Protein AF-A8NIL8-F1 (afdb_monomer_lite)

Sequence (80 aa):
MGSGSSVPAQSRNIAGGGNGGGGGGNEAGVENGEQQKVDPRLPYPNFRELFTLKNYWKTVRRNDRDCAKMIIAKFVAKIL

Radius of gyration: 20.74 Å; chains: 1; bounding box: 40×33×70 Å

Structure (mmCIF, N/CA/C/O backbone):
data_AF-A8NIL8-F1
#
_entry.id   AF-A8NIL8-F1
#
loop_
_atom_site.group_PDB
_atom_site.id
_atom_site.type_symbol
_atom_site.label_atom_i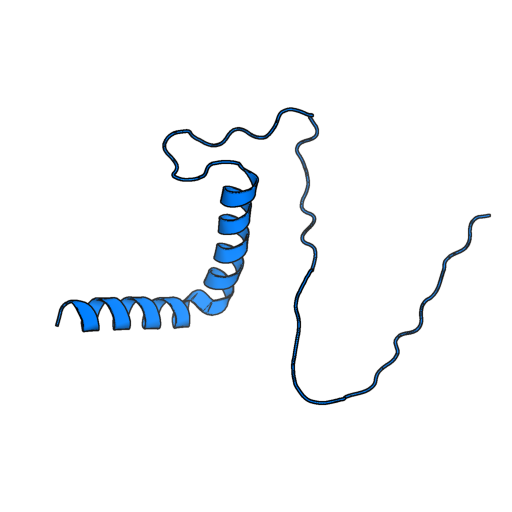d
_atom_site.label_alt_id
_atom_site.label_comp_id
_atom_site.label_asym_id
_atom_site.label_entity_id
_atom_site.label_seq_id
_atom_site.pdbx_PDB_ins_code
_atom_site.Cartn_x
_atom_site.Cartn_y
_atom_site.Cartn_z
_atom_site.occupancy
_atom_site.B_iso_or_equiv
_atom_site.auth_seq_id
_atom_site.auth_comp_id
_atom_site.auth_asym_id
_atom_site.auth_atom_id
_atom_site.pdbx_PDB_model_num
ATOM 1 N N . MET A 1 1 ? 14.531 3.294 47.411 1.00 48.75 1 MET A N 1
ATOM 2 C CA . MET A 1 1 ? 14.349 1.825 47.406 1.00 48.75 1 MET A CA 1
ATOM 3 C C . MET A 1 1 ? 13.351 1.490 46.308 1.00 48.75 1 MET A C 1
ATOM 5 O O . MET A 1 1 ? 12.288 2.091 46.302 1.00 48.75 1 MET A O 1
ATOM 9 N N . GLY A 1 2 ? 13.718 0.621 45.365 1.00 45.62 2 GLY A N 1
ATOM 10 C CA . GLY A 1 2 ? 12.892 0.225 44.215 1.00 45.62 2 GLY A CA 1
ATOM 11 C C . GLY A 1 2 ? 13.767 -0.032 42.987 1.00 45.62 2 GLY A C 1
ATOM 12 O O . GLY A 1 2 ? 14.136 0.900 42.287 1.00 45.62 2 GLY A O 1
ATOM 13 N N . SER A 1 3 ? 14.190 -1.283 42.833 1.00 44.41 3 SER A N 1
ATOM 14 C CA . SER A 1 3 ? 15.386 -1.745 42.123 1.00 44.41 3 SER A CA 1
ATOM 15 C C . SER A 1 3 ? 15.287 -1.741 40.593 1.00 44.41 3 SER A C 1
ATOM 17 O O . SER A 1 3 ? 14.295 -2.189 40.024 1.00 44.41 3 SER A O 1
ATOM 19 N N . GLY A 1 4 ? 16.368 -1.314 39.931 1.00 47.38 4 GLY A N 1
ATOM 20 C CA . GLY A 1 4 ? 16.589 -1.533 38.504 1.00 47.38 4 GLY A CA 1
ATOM 21 C C . GLY A 1 4 ? 16.730 -3.024 38.194 1.00 47.38 4 GLY A C 1
ATOM 22 O O . GLY A 1 4 ? 17.578 -3.703 38.769 1.00 47.38 4 GLY A O 1
ATOM 23 N N . SER A 1 5 ? 15.890 -3.523 37.288 1.00 46.34 5 SER A N 1
ATOM 24 C CA . SER A 1 5 ? 16.009 -4.867 36.726 1.00 46.34 5 SER A CA 1
ATOM 25 C C . SER A 1 5 ? 16.813 -4.787 35.430 1.00 46.34 5 SER A C 1
ATOM 27 O O . SER A 1 5 ? 16.353 -4.268 34.414 1.00 46.34 5 SER A O 1
ATOM 29 N N . SER A 1 6 ? 18.055 -5.250 35.504 1.00 52.25 6 SER A N 1
ATOM 30 C CA . SER A 1 6 ? 18.960 -5.480 34.386 1.00 52.25 6 SER A CA 1
ATOM 31 C C . SER A 1 6 ? 18.620 -6.815 33.722 1.00 52.25 6 SER A C 1
ATOM 33 O O . SER A 1 6 ? 18.727 -7.869 34.344 1.00 52.25 6 SER A O 1
ATOM 35 N N . VAL A 1 7 ? 18.247 -6.785 32.442 1.00 51.34 7 VAL A N 1
ATOM 36 C CA . VAL A 1 7 ? 18.182 -7.993 31.606 1.00 51.34 7 VAL A CA 1
ATOM 37 C C . VAL A 1 7 ? 19.371 -7.947 30.640 1.00 51.34 7 VAL A C 1
ATOM 39 O O . VAL A 1 7 ? 19.541 -6.935 29.956 1.00 51.34 7 VAL A O 1
ATOM 42 N N . PRO A 1 8 ? 20.246 -8.970 30.609 1.00 45.41 8 PRO A N 1
ATOM 43 C CA . PRO A 1 8 ? 21.475 -8.923 29.827 1.00 45.41 8 PRO A CA 1
ATOM 44 C C . PRO A 1 8 ? 21.205 -9.101 28.328 1.00 45.41 8 PRO A C 1
ATOM 46 O O . PRO A 1 8 ? 20.360 -9.893 27.915 1.00 45.41 8 PRO A O 1
ATOM 49 N N . ALA A 1 9 ? 21.980 -8.385 27.510 1.00 53.06 9 ALA A N 1
ATOM 50 C CA . ALA A 1 9 ? 22.050 -8.580 26.069 1.00 53.06 9 ALA A CA 1
ATOM 51 C C . ALA A 1 9 ? 22.639 -9.965 25.759 1.00 53.06 9 ALA A C 1
ATOM 53 O O . ALA A 1 9 ? 23.823 -10.209 25.994 1.00 53.06 9 ALA A O 1
ATOM 54 N N . GLN A 1 10 ? 21.823 -10.869 25.217 1.00 46.03 10 GLN A N 1
ATOM 55 C CA . GLN A 1 10 ? 22.283 -12.173 24.749 1.00 46.03 10 GLN A CA 1
ATOM 56 C C . GLN A 1 10 ? 22.360 -12.167 23.219 1.00 46.03 10 GLN A C 1
ATOM 58 O O . GLN A 1 10 ? 21.363 -12.283 22.513 1.00 46.03 10 GLN A O 1
ATOM 63 N N . SER A 1 11 ? 23.582 -11.994 22.719 1.00 48.81 11 SER A N 1
ATOM 64 C CA . SER A 1 11 ? 23.951 -12.205 21.320 1.00 48.81 11 SER A CA 1
ATOM 65 C C . SER A 1 11 ? 23.975 -13.703 21.013 1.00 48.81 11 SER A C 1
ATOM 67 O O . SER A 1 11 ? 24.661 -14.448 21.715 1.00 48.81 11 SER A O 1
ATOM 69 N N . ARG A 1 12 ? 23.257 -14.142 19.969 1.00 41.38 12 ARG A N 1
ATOM 70 C CA . ARG A 1 12 ? 23.526 -15.384 19.219 1.00 41.38 12 ARG A CA 1
ATOM 71 C C . ARG A 1 12 ? 22.816 -15.354 17.861 1.00 41.38 12 ARG A C 1
ATOM 73 O O . ARG A 1 12 ? 21.594 -15.321 17.787 1.00 41.38 12 ARG A O 1
ATOM 80 N N . ASN A 1 13 ? 23.618 -15.386 16.799 1.00 43.44 13 ASN A N 1
ATOM 81 C CA . ASN A 1 13 ? 23.183 -15.566 15.416 1.00 43.44 13 ASN A CA 1
ATOM 82 C C . ASN A 1 13 ? 22.559 -16.958 15.227 1.00 43.44 13 ASN A C 1
ATOM 84 O O . ASN A 1 13 ? 23.244 -17.951 15.460 1.00 43.44 13 ASN A O 1
ATOM 88 N N . ILE A 1 14 ? 21.317 -17.020 14.741 1.00 39.75 14 ILE A N 1
ATOM 89 C CA . ILE A 1 14 ? 20.699 -18.184 14.086 1.00 39.75 14 ILE A CA 1
ATOM 90 C C . ILE A 1 14 ? 19.889 -17.658 12.895 1.00 39.75 14 ILE A C 1
ATOM 92 O O . ILE A 1 14 ? 19.162 -16.672 12.995 1.00 39.75 14 ILE A O 1
ATOM 96 N N . ALA A 1 15 ? 20.101 -18.298 11.751 1.00 37.84 15 ALA A N 1
ATOM 97 C CA . ALA A 1 15 ? 19.503 -17.986 10.468 1.00 37.84 15 ALA A CA 1
ATOM 98 C C . ALA A 1 15 ? 17.995 -18.287 10.423 1.00 37.84 15 ALA A C 1
ATOM 100 O O . ALA A 1 15 ? 17.548 -19.295 10.959 1.00 37.84 15 ALA A O 1
ATOM 101 N N . GLY A 1 16 ? 17.269 -17.468 9.656 1.00 35.53 16 GLY A N 1
ATOM 102 C CA . GLY A 1 16 ? 16.093 -17.897 8.898 1.00 35.53 16 GLY A CA 1
ATOM 103 C C . GLY A 1 16 ? 14.753 -17.935 9.633 1.00 35.53 16 GLY A C 1
ATOM 104 O O . GLY A 1 16 ? 14.439 -18.894 10.323 1.00 35.53 16 GLY A O 1
ATOM 105 N N . GLY A 1 17 ? 13.899 -16.963 9.299 1.00 35.12 17 GLY A N 1
ATOM 106 C CA . GLY A 1 17 ? 12.450 -17.159 9.240 1.00 35.12 17 GLY A CA 1
ATOM 107 C C . GLY A 1 17 ? 11.645 -16.730 10.467 1.00 35.12 17 GLY A C 1
ATOM 10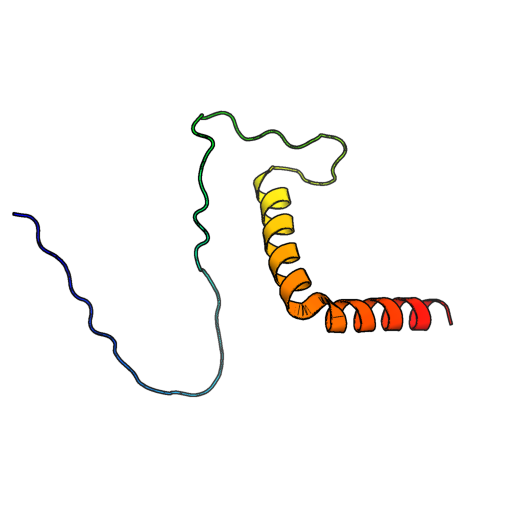8 O O . GLY A 1 17 ? 11.756 -17.309 11.539 1.00 35.12 17 GLY A O 1
ATOM 109 N N . GLY A 1 18 ? 10.720 -15.797 10.232 1.00 37.16 18 GLY A N 1
ATOM 110 C CA . GLY A 1 18 ? 9.476 -15.703 10.994 1.00 37.16 18 GLY A CA 1
ATOM 111 C C . GLY A 1 18 ? 9.344 -14.512 11.940 1.00 37.16 18 GLY A C 1
ATOM 112 O O . GLY A 1 18 ? 10.209 -14.250 12.764 1.00 37.16 18 GLY A O 1
ATOM 113 N N . ASN A 1 19 ? 8.160 -13.898 11.846 1.00 34.19 19 ASN A N 1
ATOM 114 C CA . ASN A 1 19 ? 7.517 -13.006 12.812 1.00 34.19 19 ASN A CA 1
ATOM 115 C C . ASN A 1 19 ? 8.136 -11.598 12.901 1.00 34.19 19 ASN A C 1
ATOM 117 O O . ASN A 1 19 ? 9.334 -11.402 12.989 1.00 34.19 19 ASN A O 1
ATOM 121 N N . GLY A 1 20 ? 7.367 -10.521 12.798 1.00 35.94 20 GLY A N 1
ATOM 122 C CA . GLY A 1 20 ? 6.067 -10.329 13.415 1.00 35.94 20 GLY A CA 1
ATOM 123 C C . GLY A 1 20 ? 6.265 -9.379 14.589 1.00 35.94 20 GLY A C 1
ATOM 124 O O . GLY A 1 20 ? 6.943 -9.719 15.547 1.00 35.94 20 GLY A O 1
ATOM 125 N N . GLY A 1 21 ? 5.631 -8.210 14.504 1.00 33.75 21 GLY A N 1
ATOM 126 C 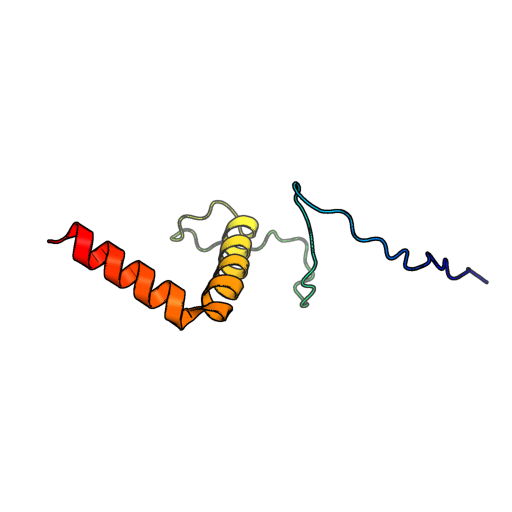CA . GLY A 1 21 ? 5.308 -7.397 15.670 1.00 33.75 21 GLY A CA 1
ATOM 127 C C . GLY A 1 21 ? 6.351 -6.374 16.122 1.00 33.75 21 GLY A C 1
ATOM 128 O O . GLY A 1 21 ? 7.435 -6.710 16.575 1.00 33.75 21 GLY A O 1
ATOM 129 N N . GLY A 1 22 ? 5.890 -5.123 16.155 1.00 36.38 22 GLY A N 1
ATOM 130 C CA . GLY A 1 22 ? 6.133 -4.240 17.293 1.00 36.38 22 GLY A CA 1
ATOM 131 C C . GLY A 1 22 ? 7.319 -3.294 17.170 1.00 36.38 22 GLY A C 1
ATOM 132 O O . GLY A 1 22 ? 8.446 -3.703 16.927 1.00 36.38 22 GLY A O 1
ATOM 133 N N . GLY A 1 23 ? 7.068 -2.012 17.433 1.00 38.16 23 GLY A N 1
ATOM 134 C CA . GLY A 1 23 ? 8.161 -1.114 17.789 1.00 38.16 23 GLY A CA 1
ATOM 135 C C . GLY A 1 23 ? 7.890 0.364 17.595 1.00 38.16 23 GLY A C 1
ATOM 136 O O . GLY A 1 23 ? 8.408 0.955 16.660 1.00 38.16 23 GLY A O 1
ATOM 137 N N . GLY A 1 24 ? 7.101 0.935 18.506 1.00 43.09 24 GLY A N 1
ATOM 138 C CA . GLY A 1 24 ? 7.435 2.186 19.193 1.00 43.09 24 GLY A CA 1
ATOM 139 C C . GLY A 1 24 ? 7.800 3.413 18.356 1.00 43.09 24 GLY A C 1
ATOM 140 O O . GLY A 1 24 ? 8.931 3.582 17.917 1.00 43.09 24 GLY A O 1
ATOM 141 N N . GLY A 1 25 ? 6.865 4.357 18.293 1.00 38.97 25 GLY A N 1
ATOM 142 C CA . GLY A 1 25 ? 7.155 5.755 17.994 1.00 38.97 25 GLY A CA 1
ATOM 143 C C . GLY A 1 25 ? 6.284 6.643 18.869 1.00 38.97 25 GLY A C 1
ATOM 144 O O . GLY A 1 25 ? 5.211 7.054 18.439 1.00 38.97 25 GLY A O 1
ATOM 145 N N . ASN A 1 26 ? 6.727 6.873 20.106 1.00 54.25 26 ASN A N 1
ATOM 146 C CA . ASN A 1 26 ? 6.174 7.897 20.985 1.00 54.25 26 ASN A CA 1
ATOM 147 C C . ASN A 1 26 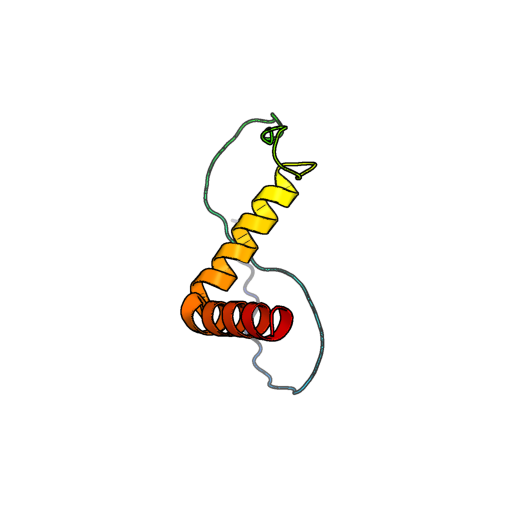? 6.530 9.273 20.418 1.00 54.25 26 ASN A C 1
ATOM 149 O O . ASN A 1 26 ? 7.695 9.650 20.471 1.00 54.25 26 ASN A O 1
ATOM 153 N N . GLU A 1 27 ? 5.540 10.021 19.931 1.00 50.56 27 GLU A N 1
ATOM 154 C CA . GLU A 1 27 ? 5.619 11.478 19.785 1.00 50.56 27 GLU A CA 1
ATOM 155 C C . GLU A 1 27 ? 4.267 12.082 20.199 1.00 50.56 27 GLU A C 1
ATOM 157 O O . GLU A 1 27 ? 3.283 12.037 19.464 1.00 50.56 27 GLU A O 1
ATOM 162 N N . ALA A 1 28 ? 4.266 12.521 21.459 1.00 46.69 28 ALA A N 1
ATOM 163 C CA . ALA A 1 28 ? 3.466 13.530 22.150 1.00 46.69 28 ALA A CA 1
ATOM 164 C C . ALA A 1 28 ? 2.141 14.033 21.536 1.00 46.69 28 ALA A C 1
ATOM 166 O O . ALA A 1 28 ? 2.120 14.746 20.537 1.00 46.69 28 ALA A O 1
ATOM 167 N N . GLY A 1 29 ? 1.073 13.829 22.318 1.00 46.66 29 GLY A N 1
ATOM 168 C CA . GLY A 1 29 ? 0.231 14.941 22.766 1.00 46.66 29 GLY A CA 1
ATOM 169 C C . GLY A 1 29 ? -1.096 15.138 22.044 1.00 46.66 29 GLY A C 1
ATOM 170 O O . GLY A 1 29 ? -1.182 15.994 21.178 1.00 46.66 29 GLY A O 1
ATOM 171 N N . VAL A 1 30 ? -2.141 14.435 22.493 1.00 46.88 30 VAL A N 1
ATOM 172 C CA . VAL A 1 30 ? -3.401 15.070 22.924 1.00 46.88 30 VAL A CA 1
ATOM 173 C C . VAL A 1 30 ? -3.954 14.216 24.061 1.00 46.88 30 VAL A C 1
ATOM 175 O O . VAL A 1 30 ? -4.504 13.138 23.851 1.00 46.88 30 VAL A O 1
ATOM 178 N N . GLU A 1 31 ? -3.756 14.696 25.281 1.00 52.88 31 GLU A N 1
ATOM 179 C CA . GLU A 1 31 ? -4.571 14.299 26.418 1.00 52.88 31 GLU A CA 1
ATOM 180 C C . GLU A 1 31 ? -5.970 14.858 26.171 1.00 52.88 31 GLU A C 1
ATOM 182 O O . GLU A 1 31 ? -6.130 16.073 26.116 1.00 52.88 31 GLU A O 1
ATOM 187 N N . ASN A 1 32 ? -6.950 13.993 25.926 1.00 42.00 32 ASN A N 1
ATOM 188 C CA . ASN A 1 32 ? -8.330 14.089 26.412 1.00 42.00 32 ASN A CA 1
ATOM 189 C C . ASN A 1 32 ? -9.119 12.911 25.835 1.00 42.00 32 ASN A C 1
ATOM 191 O O . ASN A 1 32 ? -8.927 12.528 24.685 1.00 42.00 32 ASN A O 1
ATOM 195 N N . GLY A 1 33 ? -9.991 12.319 26.649 1.00 50.25 33 GLY A N 1
ATOM 196 C CA . GLY A 1 33 ? -10.774 11.114 26.347 1.00 50.25 33 GLY A CA 1
ATOM 197 C C . GLY A 1 33 ? -11.824 11.258 25.238 1.00 50.25 33 GLY A C 1
ATOM 198 O O . GLY A 1 33 ? -12.787 10.498 25.221 1.00 50.25 33 GLY A O 1
ATOM 199 N N . GLU A 1 34 ? -11.652 12.199 24.312 1.00 58.50 34 GLU A N 1
ATOM 200 C CA . GLU A 1 34 ? -12.444 12.322 23.097 1.00 58.50 34 GLU A CA 1
ATOM 201 C C . GLU A 1 34 ? -11.709 11.611 21.964 1.00 58.50 34 GLU A C 1
ATOM 203 O O . GLU A 1 34 ? -10.615 11.986 21.541 1.00 58.50 34 GLU A O 1
ATOM 208 N N . GLN A 1 35 ? -12.312 10.533 21.479 1.00 68.94 35 GLN A N 1
ATOM 209 C CA . GLN A 1 35 ? -11.820 9.768 20.345 1.00 68.94 35 GLN A CA 1
ATOM 210 C C . GLN A 1 35 ? -11.573 10.730 19.170 1.00 68.94 35 GLN A C 1
ATOM 212 O O . GLN A 1 35 ? -12.522 11.318 18.652 1.00 68.94 35 GLN A O 1
ATOM 217 N N . GLN A 1 36 ? -10.302 10.935 18.785 1.00 79.50 36 GLN A N 1
ATOM 218 C CA . GLN A 1 36 ? -9.932 11.870 17.717 1.00 79.50 36 GLN A CA 1
ATOM 219 C C . GLN A 1 36 ? -10.821 11.629 16.494 1.00 79.50 36 GLN A C 1
ATOM 221 O O . GLN A 1 36 ? -10.885 10.521 15.954 1.00 79.50 36 GLN A O 1
ATOM 226 N N . LYS A 1 37 ? -11.554 12.666 16.089 1.00 80.62 37 LYS A N 1
ATOM 227 C CA . LYS A 1 37 ? -12.536 12.561 15.015 1.00 80.62 37 LYS A CA 1
ATOM 228 C C . LYS A 1 37 ? -11.820 12.524 13.666 1.00 80.62 37 LYS A C 1
ATOM 230 O O . LYS A 1 37 ? -10.905 13.306 13.416 1.00 80.62 37 LYS A O 1
ATOM 235 N N . VAL A 1 38 ? -12.246 11.620 12.791 1.00 89.81 38 VAL A N 1
ATOM 236 C CA . VAL A 1 38 ? -11.793 11.567 11.395 1.00 89.81 38 VAL A CA 1
ATOM 237 C C . VAL A 1 38 ? -12.683 12.468 10.549 1.00 89.81 38 VAL A C 1
ATOM 239 O O . VAL A 1 38 ? -13.888 12.542 10.792 1.00 89.81 38 VAL A O 1
ATOM 242 N N . ASP A 1 39 ? -12.100 13.154 9.562 1.00 88.69 39 ASP A N 1
ATOM 243 C CA . ASP A 1 39 ? -12.878 13.870 8.547 1.00 88.69 39 ASP A CA 1
ATOM 244 C C . ASP A 1 39 ? -13.830 12.876 7.847 1.00 88.69 39 ASP A C 1
ATOM 246 O O . ASP A 1 39 ? -13.345 11.920 7.237 1.00 88.69 39 ASP A O 1
ATOM 250 N N . PRO A 1 40 ? -15.161 13.080 7.900 1.00 89.56 40 PRO A N 1
ATOM 251 C CA . PRO A 1 40 ? -16.137 12.145 7.335 1.00 89.56 40 PRO A CA 1
ATOM 252 C C . PRO A 1 40 ? -16.014 11.917 5.824 1.00 89.56 40 PRO A C 1
ATOM 254 O O . PRO A 1 40 ? -16.588 10.965 5.305 1.00 89.56 40 PRO A O 1
ATOM 257 N N . ARG A 1 41 ? -15.306 12.793 5.100 1.00 93.38 41 ARG A N 1
ATOM 258 C CA . ARG A 1 41 ? -15.055 12.640 3.657 1.00 93.38 41 ARG A CA 1
ATOM 259 C C . ARG A 1 41 ? -13.957 11.626 3.363 1.00 93.38 41 ARG A C 1
ATOM 261 O O . ARG A 1 41 ? -13.820 11.188 2.223 1.00 93.38 41 ARG A O 1
ATOM 268 N N . LEU A 1 42 ? -13.135 11.300 4.357 1.00 90.00 42 LEU A N 1
ATOM 269 C CA . LEU A 1 42 ? -12.068 10.331 4.194 1.00 90.00 42 LEU A CA 1
ATOM 270 C C . LEU A 1 42 ? -12.620 8.908 4.325 1.00 90.00 42 LEU A C 1
ATOM 272 O O . LEU A 1 42 ? -13.471 8.651 5.175 1.00 90.00 42 LEU A O 1
ATOM 276 N N . PRO A 1 43 ? -12.086 7.948 3.553 1.00 93.88 43 PRO A N 1
ATOM 277 C CA . PRO A 1 43 ? -12.518 6.556 3.597 1.00 93.88 43 PRO A CA 1
ATOM 278 C C . PRO A 1 43 ? -11.887 5.803 4.784 1.00 93.88 43 PRO A C 1
ATOM 280 O O . PRO A 1 43 ? -11.404 4.686 4.619 1.00 93.88 43 PRO A O 1
ATOM 283 N N . TYR A 1 44 ? -11.837 6.416 5.971 1.00 92.38 44 TYR A N 1
ATOM 284 C CA . TYR A 1 44 ? -11.299 5.792 7.181 1.00 92.38 44 TYR A CA 1
ATOM 285 C C . TYR A 1 44 ? -12.376 5.732 8.267 1.00 92.38 44 TYR A C 1
ATOM 287 O O . TYR A 1 44 ? -12.905 6.775 8.652 1.00 92.38 44 TYR A O 1
ATOM 295 N N . PRO A 1 45 ? -12.681 4.539 8.804 1.00 89.31 45 PRO A N 1
ATOM 296 C CA . PRO A 1 45 ? -13.746 4.364 9.791 1.00 89.31 45 PRO A CA 1
ATOM 297 C C . PRO A 1 45 ? -13.388 4.949 11.164 1.00 89.31 45 PRO A C 1
ATOM 299 O O . PRO A 1 45 ? -14.271 5.231 11.969 1.00 89.31 45 PRO A O 1
ATOM 302 N N . ASN A 1 46 ? -12.097 5.106 11.467 1.00 89.44 46 ASN A N 1
ATOM 303 C CA . ASN A 1 46 ? -11.610 5.618 12.744 1.00 89.44 46 ASN A CA 1
ATOM 304 C C . ASN A 1 46 ? -10.194 6.205 12.608 1.00 89.44 46 ASN A C 1
ATOM 306 O O . ASN A 1 46 ? -9.470 5.951 11.641 1.00 89.44 46 ASN A O 1
ATOM 310 N N . PHE A 1 47 ? -9.781 7.000 13.599 1.00 90.62 47 PHE A N 1
ATOM 311 C CA . PHE A 1 47 ? -8.496 7.702 13.554 1.00 90.62 47 PHE A CA 1
ATOM 312 C C . PHE A 1 47 ? -7.297 6.757 13.610 1.00 90.62 47 PHE A C 1
ATOM 314 O O . PHE A 1 47 ? -6.240 7.057 13.059 1.00 90.62 47 PHE A O 1
ATOM 321 N N . ARG A 1 48 ? -7.460 5.582 14.223 1.00 90.00 48 ARG A N 1
ATOM 322 C CA . ARG A 1 48 ? -6.405 4.569 14.302 1.00 90.00 48 ARG A CA 1
ATOM 323 C C . ARG A 1 48 ? -5.976 4.097 12.911 1.00 90.00 48 ARG A C 1
ATOM 325 O O . ARG A 1 48 ? -4.780 3.937 12.667 1.00 90.00 48 ARG A O 1
ATOM 332 N N . GLU A 1 49 ? -6.916 3.915 11.991 1.00 90.62 49 GLU A N 1
ATOM 333 C CA . GLU A 1 49 ? -6.612 3.519 10.612 1.00 90.62 49 GLU A CA 1
ATOM 334 C C . GLU A 1 49 ? -5.961 4.651 9.812 1.00 90.62 49 GLU A C 1
ATOM 336 O O . GLU A 1 49 ? -4.952 4.428 9.140 1.00 90.62 49 GLU A O 1
ATOM 341 N N . LEU A 1 50 ? -6.434 5.890 9.977 1.00 91.81 50 LEU A N 1
ATOM 342 C CA . LEU A 1 50 ? -5.783 7.063 9.383 1.00 91.81 50 LEU A CA 1
ATOM 343 C C . LEU A 1 50 ? -4.339 7.234 9.896 1.00 91.81 50 LEU A C 1
ATOM 345 O O . LEU A 1 50 ? -3.411 7.499 9.130 1.00 91.81 50 LEU A O 1
ATOM 349 N N . PHE A 1 51 ? -4.112 7.036 11.194 1.00 90.88 51 PHE A N 1
ATOM 350 C CA . PHE A 1 51 ? -2.777 7.111 11.782 1.00 90.88 51 PHE A CA 1
ATOM 351 C C . PHE A 1 51 ? -1.872 5.968 11.304 1.00 90.88 51 PHE A C 1
ATOM 353 O O . PHE A 1 51 ? -0.671 6.157 11.104 1.00 90.88 51 PHE A O 1
ATOM 360 N N . THR A 1 52 ? -2.443 4.789 11.062 1.00 94.06 52 THR A N 1
ATOM 361 C CA . THR A 1 52 ? -1.730 3.661 10.449 1.00 94.06 52 THR A CA 1
ATOM 362 C C . THR A 1 52 ? -1.222 4.024 9.052 1.00 94.06 52 THR A C 1
ATOM 364 O O . THR A 1 52 ? -0.041 3.814 8.768 1.00 94.06 52 THR A O 1
ATOM 367 N N . LEU A 1 53 ? -2.046 4.674 8.220 1.00 94.06 53 LEU A N 1
ATOM 368 C CA . LEU A 1 53 ? -1.606 5.199 6.922 1.00 94.06 53 LEU A CA 1
ATOM 369 C C . LEU A 1 53 ? -0.428 6.171 7.072 1.00 94.06 53 LEU A C 1
ATOM 371 O O . LEU A 1 53 ? 0.563 6.053 6.347 1.00 94.06 53 LEU A O 1
ATOM 375 N N . LYS A 1 54 ? -0.497 7.096 8.042 1.00 92.19 54 LYS A N 1
ATOM 376 C CA . LYS A 1 54 ? 0.603 8.034 8.331 1.00 92.19 54 LYS A CA 1
ATOM 377 C C . LYS A 1 54 ? 1.913 7.289 8.595 1.00 92.19 54 LYS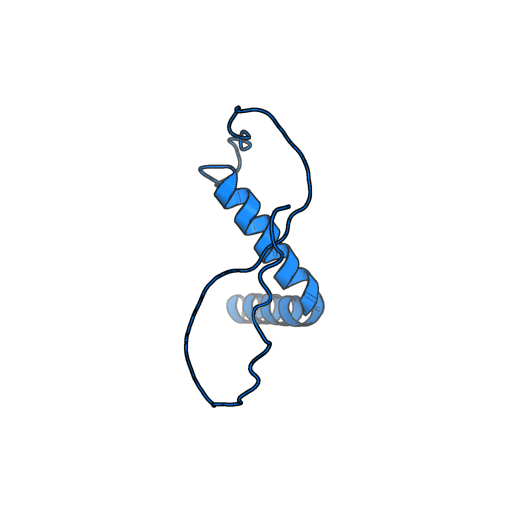 A C 1
ATOM 379 O O . LYS A 1 54 ? 2.964 7.689 8.096 1.00 92.19 54 LYS A O 1
ATOM 384 N N . ASN A 1 55 ? 1.864 6.196 9.353 1.00 92.06 55 ASN A N 1
ATOM 385 C CA . ASN A 1 55 ? 3.047 5.391 9.650 1.00 92.06 55 ASN A CA 1
ATOM 386 C C . ASN A 1 55 ? 3.593 4.674 8.410 1.00 92.06 55 ASN A C 1
ATOM 388 O O . ASN A 1 55 ? 4.806 4.679 8.201 1.00 92.06 55 ASN A O 1
ATOM 392 N N . TYR A 1 56 ? 2.731 4.126 7.551 1.00 94.31 56 TYR A N 1
ATOM 393 C CA . TYR A 1 56 ? 3.172 3.529 6.287 1.00 94.31 56 TYR A CA 1
ATOM 394 C C . TYR A 1 56 ? 3.825 4.550 5.358 1.00 94.31 56 TYR A C 1
ATOM 396 O O . TYR A 1 56 ? 4.860 4.262 4.755 1.00 94.31 56 TYR A O 1
ATOM 404 N N . TRP A 1 57 ? 3.294 5.773 5.307 1.00 94.38 57 TRP A N 1
ATOM 405 C CA . TRP A 1 57 ? 3.890 6.844 4.516 1.00 94.38 57 TRP A CA 1
ATOM 406 C C . TRP A 1 57 ? 5.319 7.184 4.959 1.00 94.38 57 TRP A C 1
ATOM 408 O O . TRP A 1 57 ? 6.181 7.437 4.116 1.00 94.38 57 TRP A O 1
ATOM 418 N N . LYS A 1 58 ? 5.623 7.105 6.266 1.00 94.38 58 LYS A N 1
ATOM 419 C CA . LYS A 1 58 ? 7.005 7.261 6.763 1.00 94.38 58 LYS A CA 1
ATOM 420 C C . LYS A 1 58 ? 7.946 6.223 6.140 1.00 94.38 58 LYS A C 1
ATOM 422 O O . LYS A 1 58 ? 9.094 6.551 5.860 1.00 94.38 58 LYS A O 1
ATOM 427 N N . THR A 1 59 ? 7.484 4.996 5.900 1.00 94.38 59 THR A N 1
ATOM 428 C CA . THR A 1 59 ? 8.284 3.944 5.250 1.00 94.38 59 THR A CA 1
ATOM 429 C C . THR A 1 59 ? 8.487 4.208 3.762 1.00 94.38 59 THR A C 1
ATOM 431 O O . THR A 1 59 ? 9.613 4.070 3.285 1.00 94.38 59 THR A O 1
ATOM 434 N N . VAL A 1 60 ? 7.446 4.647 3.046 1.00 94.75 60 VAL A N 1
ATOM 435 C CA . VAL A 1 60 ? 7.556 5.039 1.628 1.00 94.75 60 VAL A CA 1
ATOM 436 C C . VAL A 1 60 ? 8.570 6.171 1.466 1.00 94.75 60 VAL A C 1
ATOM 438 O O . VAL A 1 60 ? 9.496 6.059 0.670 1.00 94.75 60 VAL A O 1
ATOM 441 N N . ARG A 1 61 ? 8.479 7.208 2.309 1.00 95.25 61 ARG A N 1
ATOM 442 C CA . ARG A 1 61 ? 9.401 8.356 2.295 1.00 95.25 61 ARG A CA 1
ATOM 443 C C . ARG A 1 61 ? 10.869 7.988 2.503 1.00 95.25 61 ARG A C 1
ATOM 445 O O . ARG A 1 61 ? 11.732 8.698 1.999 1.00 95.25 61 ARG A O 1
ATOM 452 N N . ARG A 1 62 ? 11.176 6.907 3.227 1.00 95.44 62 ARG A N 1
ATOM 453 C CA . ARG A 1 62 ? 12.565 6.441 3.404 1.00 95.44 62 ARG A CA 1
ATOM 454 C C . ARG A 1 62 ? 13.161 5.841 2.126 1.00 95.44 62 ARG A C 1
ATOM 456 O O . ARG A 1 62 ? 14.376 5.827 2.002 1.00 95.44 62 ARG A O 1
ATOM 463 N N . ASN A 1 63 ? 12.327 5.377 1.193 1.00 93.88 63 ASN A N 1
ATOM 464 C CA . ASN A 1 63 ? 12.733 4.697 -0.044 1.00 93.88 63 ASN A CA 1
ATOM 465 C C . ASN A 1 63 ? 12.099 5.355 -1.285 1.00 93.88 63 ASN A C 1
ATOM 467 O O . ASN A 1 63 ? 11.757 4.687 -2.261 1.00 93.88 63 ASN A O 1
ATOM 471 N N . ASP A 1 64 ? 11.919 6.676 -1.232 1.00 94.62 64 ASP A N 1
ATOM 472 C CA . ASP A 1 64 ? 11.068 7.440 -2.151 1.00 94.62 64 ASP A CA 1
ATOM 473 C C . ASP A 1 64 ? 11.413 7.217 -3.635 1.00 94.62 64 ASP A C 1
ATOM 475 O O . ASP A 1 64 ? 10.534 6.958 -4.456 1.00 94.62 64 ASP A O 1
ATOM 479 N N . ARG A 1 65 ? 12.709 7.213 -3.980 1.00 94.75 65 ARG A N 1
ATOM 480 C CA . ARG A 1 65 ? 13.182 7.030 -5.364 1.00 94.75 65 ARG A CA 1
ATOM 481 C C . ARG A 1 65 ? 12.795 5.677 -5.961 1.00 94.75 65 ARG A C 1
ATOM 483 O O . ARG A 1 65 ? 12.381 5.629 -7.119 1.00 94.75 65 ARG A O 1
ATOM 490 N N . ASP A 1 66 ? 12.930 4.595 -5.202 1.00 94.69 66 ASP A N 1
ATOM 491 C CA . ASP A 1 66 ? 12.648 3.245 -5.699 1.00 94.69 66 ASP A CA 1
ATOM 492 C C . ASP A 1 66 ? 11.144 2.969 -5.724 1.00 94.69 66 ASP A C 1
ATOM 494 O O . ASP A 1 66 ? 10.629 2.414 -6.700 1.00 94.69 66 ASP A O 1
ATOM 498 N N . CYS A 1 67 ? 10.410 3.458 -4.716 1.00 94.62 67 CYS A N 1
ATOM 499 C CA . CYS A 1 67 ? 8.950 3.431 -4.721 1.00 94.62 67 CYS A CA 1
ATOM 500 C C . CYS A 1 67 ? 8.372 4.201 -5.921 1.00 94.62 67 CYS A C 1
ATOM 502 O O . CYS A 1 67 ? 7.476 3.687 -6.594 1.00 94.62 67 CYS A O 1
ATOM 504 N N . ALA A 1 68 ? 8.910 5.384 -6.238 1.00 94.56 68 ALA A N 1
ATOM 505 C CA . ALA A 1 68 ? 8.468 6.192 -7.371 1.00 94.56 68 ALA A CA 1
ATOM 506 C C . ALA A 1 68 ? 8.693 5.482 -8.714 1.00 94.56 68 ALA A C 1
ATOM 508 O O . ALA A 1 68 ? 7.758 5.364 -9.508 1.00 94.56 68 ALA A O 1
ATOM 509 N N . LYS A 1 69 ? 9.900 4.945 -8.954 1.00 96.00 69 LYS A N 1
ATOM 510 C CA . LYS A 1 69 ? 10.203 4.176 -10.175 1.00 96.00 69 LYS A CA 1
ATOM 511 C C . LYS A 1 69 ? 9.245 3.001 -10.349 1.00 96.00 69 LYS A C 1
ATOM 513 O O . LYS A 1 69 ? 8.704 2.817 -11.435 1.00 96.00 69 LYS A O 1
ATOM 518 N N . MET A 1 70 ? 9.006 2.232 -9.285 1.00 95.62 70 MET A N 1
ATOM 519 C CA . MET A 1 70 ? 8.105 1.079 -9.328 1.00 95.62 70 MET A CA 1
ATOM 520 C C . MET A 1 70 ? 6.665 1.485 -9.672 1.00 95.62 70 MET A C 1
ATOM 522 O O . MET A 1 70 ? 6.023 0.816 -10.481 1.00 95.62 70 MET A O 1
ATOM 526 N N . ILE A 1 71 ? 6.141 2.554 -9.062 1.00 94.94 71 ILE A N 1
ATOM 527 C CA . ILE A 1 71 ? 4.768 3.021 -9.314 1.00 94.94 71 ILE A CA 1
ATOM 528 C C . ILE A 1 71 ? 4.620 3.497 -10.760 1.00 94.94 71 ILE A C 1
ATOM 530 O O . ILE A 1 71 ? 3.672 3.096 -11.432 1.00 94.94 71 ILE A O 1
ATOM 534 N N . ILE A 1 72 ? 5.574 4.289 -11.257 1.00 95.38 72 ILE A N 1
ATOM 535 C CA . ILE A 1 72 ? 5.559 4.779 -12.640 1.00 95.38 72 ILE A CA 1
ATOM 536 C C . ILE A 1 72 ? 5.663 3.609 -13.621 1.00 95.38 72 ILE A C 1
ATOM 538 O O . ILE A 1 72 ? 4.867 3.528 -14.551 1.00 95.38 72 ILE A O 1
ATOM 542 N N . ALA A 1 73 ? 6.581 2.666 -13.387 1.00 96.19 73 ALA A N 1
ATOM 543 C CA . ALA A 1 73 ? 6.732 1.486 -14.236 1.00 96.19 73 ALA A CA 1
ATOM 544 C C . ALA A 1 73 ? 5.431 0.671 -14.317 1.00 96.19 73 ALA A C 1
ATOM 546 O O . ALA A 1 73 ? 5.006 0.303 -15.408 1.00 96.19 73 ALA A O 1
ATOM 547 N N . LYS A 1 74 ? 4.756 0.446 -13.180 1.00 95.06 74 LYS A N 1
ATOM 548 C CA . LYS A 1 74 ? 3.457 -0.248 -13.135 1.00 95.06 74 LYS A CA 1
ATOM 549 C C . LYS A 1 74 ? 2.351 0.517 -13.858 1.00 95.06 74 LYS A C 1
ATOM 551 O O . LYS A 1 74 ? 1.520 -0.103 -14.510 1.00 95.06 74 LYS A O 1
ATOM 556 N N . PHE A 1 75 ? 2.312 1.840 -13.715 1.00 94.81 75 PHE A N 1
ATOM 557 C CA . PHE A 1 75 ? 1.312 2.680 -14.371 1.00 94.81 75 PHE A CA 1
ATOM 558 C C . PHE A 1 75 ? 1.474 2.653 -15.893 1.00 94.81 75 PHE A C 1
ATOM 560 O O . PHE A 1 75 ?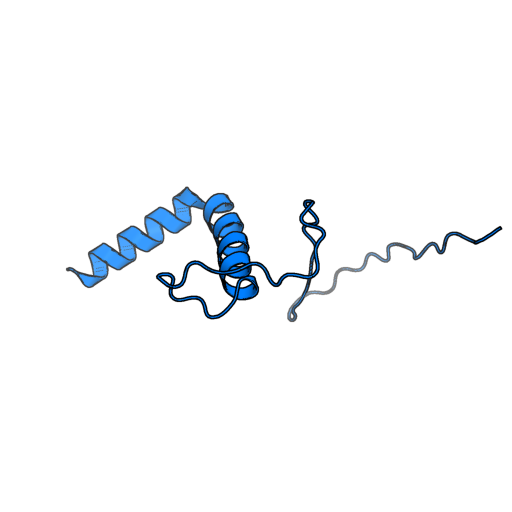 0.507 2.401 -16.604 1.00 94.81 75 PHE A O 1
ATOM 567 N N . VAL A 1 76 ? 2.706 2.827 -16.381 1.00 94.81 76 VAL A N 1
ATOM 568 C CA . VAL A 1 76 ? 3.022 2.774 -17.815 1.00 94.81 76 VAL A CA 1
ATOM 569 C C . VAL A 1 76 ? 2.730 1.387 -18.389 1.00 94.81 76 VAL A C 1
ATOM 571 O O . VAL A 1 76 ? 2.048 1.292 -19.401 1.00 94.81 76 VAL A O 1
ATOM 574 N N . ALA A 1 77 ? 3.149 0.314 -17.710 1.00 93.50 77 ALA A N 1
ATOM 575 C CA . ALA A 1 77 ? 2.908 -1.063 -18.153 1.00 93.50 77 ALA A CA 1
ATOM 576 C C . ALA A 1 77 ? 1.431 -1.497 -18.120 1.00 93.50 77 ALA A C 1
ATOM 578 O O . ALA A 1 77 ? 1.102 -2.567 -18.613 1.00 93.50 77 ALA A O 1
ATOM 579 N N . LYS A 1 78 ? 0.553 -0.724 -17.474 1.00 90.06 78 LYS A N 1
ATOM 580 C CA . LYS A 1 78 ? -0.892 -0.983 -17.458 1.00 90.06 78 LYS A CA 1
ATOM 581 C C . LYS A 1 78 ? -1.636 -0.218 -18.556 1.00 90.06 78 LYS A C 1
ATOM 583 O O . LYS A 1 78 ? -2.775 -0.559 -18.859 1.00 90.06 78 LYS A O 1
ATOM 588 N N . ILE A 1 79 ? -1.033 0.851 -19.072 1.00 82.44 79 ILE A N 1
ATOM 589 C CA . ILE A 1 79 ? -1.622 1.722 -20.096 1.00 82.44 79 ILE A CA 1
ATOM 590 C C . ILE A 1 79 ? -1.166 1.320 -21.502 1.00 82.44 79 ILE A C 1
ATOM 592 O O . ILE A 1 79 ? -1.931 1.502 -22.446 1.00 82.44 79 ILE A O 1
ATOM 596 N N . LEU A 1 80 ? 0.056 0.797 -21.628 1.00 64.19 80 LEU A N 1
ATOM 597 C CA . LEU A 1 80 ? 0.571 0.159 -22.842 1.00 64.19 80 LEU A CA 1
ATOM 598 C C . LEU A 1 80 ? 0.194 -1.323 -22.868 1.00 64.19 80 LEU A C 1
ATOM 600 O O . LEU A 1 80 ? -0.115 -1.812 -23.974 1.00 64.19 80 LEU A O 1
#

Secondary structure (DSSP, 8-state):
-------------------------------SSS-PPPPTTSS-SSHHHHHHHHHHHHHHHHTHHHHHHHHHHHHHHHH-

pLDDT: mean 71.29, std 24.02, range [33.75, 96.19]

Organism: Brugia malayi (NCBI:txid6279)

Foldseek 3Di:
DDDDDDDDDDDDDDDDDDDDDDDDDDDDDDDDPDQPDDDPVDPDPGVVVVVVVVVVVVVCVVVVVVNVVVVVVVVVVVVD